Protein AF-S3XXS9-F1 (afdb_monomer_lite)

Secondary structure (DSSP, 8-state):
-------PPPPPP--SS---PPP----S----HHHHHHHHHHHHHHHHHHHHHHHHHHHHHHHHS---TTT-GGGG-TT-GGGPPP--GGGGTTTT-

Foldseek 3Di:
DDDPPPPDDDDDDDDDDDDPDDDDDDDDDDDDPVRVVVVVVVVVVVVVVVVVVVVVVVVVCVVVPDPALVPDPLVVDPPSPVVRDDHDPSNCPPVVD

pLDDT: mean 73.55, std 15.31, range [40.91, 97.38]

Radius of gyration: 26.97 Å; chains: 1; bounding box: 71×53×51 Å

Sequence (97 aa):
MSAHEQLNPPSFPGSDGAEPRPSVELVSGRLTEEEIAAISVAVAAMSAISREEAHQREIAERAGGSSSAWNSPVRTHRSAHSLRASAGQSSWIFSQR

Structure (mmCIF, N/CA/C/O backbone):
data_AF-S3XXS9-F1
#
_entry.id   AF-S3XXS9-F1
#
loop_
_atom_site.group_PDB
_atom_site.id
_atom_site.type_symbol
_atom_site.label_atom_id
_atom_site.label_alt_id
_atom_site.label_comp_id
_atom_site.label_asym_id
_atom_site.label_entity_id
_atom_site.label_seq_id
_atom_site.pdbx_PDB_ins_code
_atom_site.Cartn_x
_atom_site.Cartn_y
_atom_site.Cartn_z
_atom_site.occupancy
_atom_site.B_iso_or_equiv
_atom_site.auth_seq_id
_atom_site.auth_comp_id
_atom_site.auth_asym_id
_atom_site.auth_atom_id
_atom_site.pdbx_PDB_model_num
ATOM 1 N N . MET A 1 1 ? -32.009 44.491 12.013 1.00 40.91 1 MET A N 1
ATOM 2 C CA . MET A 1 1 ? -31.664 44.507 10.576 1.00 40.91 1 MET A CA 1
ATOM 3 C C . MET A 1 1 ? -30.380 43.717 10.431 1.00 40.91 1 MET A C 1
ATOM 5 O O . MET A 1 1 ? -29.403 44.051 11.085 1.00 40.91 1 MET A O 1
ATOM 9 N N . SER A 1 2 ? -30.469 42.592 9.727 1.00 46.28 2 SER A N 1
ATOM 10 C CA . SER A 1 2 ? -29.479 41.516 9.668 1.00 46.28 2 SER A CA 1
ATOM 11 C C . SER A 1 2 ? -28.345 41.824 8.693 1.00 46.28 2 SER A C 1
ATOM 13 O O . SER A 1 2 ? -28.609 42.327 7.606 1.00 46.28 2 SER A O 1
ATOM 15 N N . ALA A 1 3 ? -27.119 41.436 9.038 1.00 46.28 3 ALA A N 1
ATOM 16 C CA . ALA A 1 3 ? -26.018 41.285 8.090 1.00 46.28 3 ALA A CA 1
ATOM 17 C C . ALA A 1 3 ? -25.131 40.117 8.553 1.00 46.28 3 ALA A C 1
ATOM 19 O O . ALA A 1 3 ? -24.141 40.304 9.251 1.00 46.28 3 ALA A O 1
ATOM 20 N N . HIS A 1 4 ? -25.540 38.889 8.221 1.00 48.75 4 HIS A N 1
ATOM 21 C CA . HIS A 1 4 ? -24.631 37.745 8.222 1.00 48.75 4 HIS A CA 1
ATOM 22 C C . HIS A 1 4 ? -23.925 37.742 6.867 1.00 48.75 4 HIS A C 1
ATOM 24 O O . HIS A 1 4 ? -24.496 37.330 5.860 1.00 48.75 4 HIS A O 1
ATOM 30 N N . GLU A 1 5 ? -22.709 38.272 6.850 1.00 54.00 5 GLU A N 1
ATOM 31 C CA . GLU A 1 5 ? -21.809 38.242 5.705 1.00 54.00 5 GLU A CA 1
ATOM 32 C C . GLU A 1 5 ? -21.399 36.782 5.448 1.00 54.00 5 GLU A C 1
ATOM 34 O O . GLU A 1 5 ? -20.655 36.173 6.218 1.00 54.00 5 GLU A O 1
ATOM 39 N N . GLN A 1 6 ? -21.978 36.178 4.406 1.00 54.62 6 GLN A N 1
ATOM 40 C CA . GLN A 1 6 ? -21.593 34.862 3.899 1.00 54.62 6 GLN A CA 1
ATOM 41 C C . GLN A 1 6 ? -20.187 34.956 3.295 1.00 54.62 6 GLN A C 1
ATOM 43 O O . GLN A 1 6 ? -20.010 35.420 2.170 1.00 54.62 6 GLN A O 1
ATOM 48 N N . LEU A 1 7 ? -19.181 34.500 4.040 1.00 48.38 7 LEU A N 1
ATOM 49 C CA . LEU A 1 7 ? -17.838 34.257 3.518 1.00 48.38 7 LEU A CA 1
ATOM 50 C C . LEU A 1 7 ? -17.876 33.027 2.601 1.00 48.38 7 LEU A C 1
ATOM 52 O O . LEU A 1 7 ? -17.859 31.885 3.056 1.00 48.38 7 LEU A O 1
ATOM 56 N N . ASN A 1 8 ? -17.962 33.278 1.298 1.00 50.28 8 ASN A N 1
ATOM 57 C CA . ASN A 1 8 ? -17.835 32.261 0.259 1.00 50.28 8 ASN A CA 1
ATOM 58 C C . ASN A 1 8 ? -16.364 31.788 0.187 1.00 50.28 8 ASN A C 1
ATOM 60 O O . ASN A 1 8 ? -15.474 32.643 0.116 1.00 50.28 8 ASN A O 1
ATOM 64 N N . PRO A 1 9 ? -16.056 30.477 0.195 1.00 55.97 9 PRO A N 1
ATOM 65 C CA . PRO A 1 9 ? -14.681 30.012 0.028 1.00 55.97 9 PRO A CA 1
ATOM 66 C C . PRO A 1 9 ? -14.184 30.246 -1.414 1.00 55.97 9 PRO A C 1
ATOM 68 O O . PRO A 1 9 ? -14.984 30.218 -2.356 1.00 55.97 9 PRO A O 1
ATOM 71 N N . PRO A 1 10 ? -12.872 30.471 -1.623 1.00 47.00 10 PRO A N 1
ATOM 72 C CA . PRO A 1 10 ? -12.327 30.727 -2.952 1.00 47.00 10 PRO A CA 1
ATOM 73 C C . PRO A 1 10 ? -12.480 29.494 -3.852 1.00 47.00 10 PRO A C 1
ATOM 75 O O . PRO A 1 10 ? -12.002 28.406 -3.534 1.00 47.00 10 PRO A O 1
ATOM 78 N N . SER A 1 11 ? -13.135 29.680 -5.000 1.00 52.28 11 SER A N 1
ATOM 79 C CA . SER A 1 11 ? -13.156 28.694 -6.082 1.00 52.28 11 SER A CA 1
ATOM 80 C C . SER A 1 11 ? -11.810 28.704 -6.802 1.00 52.28 11 SER A C 1
ATOM 82 O O . SER A 1 11 ? -11.442 29.708 -7.409 1.00 52.28 11 SER A O 1
ATOM 84 N N . PHE A 1 12 ? -11.083 27.589 -6.751 1.00 49.56 12 PHE A N 1
ATOM 85 C CA . PHE A 1 12 ? -9.889 27.384 -7.570 1.00 49.56 12 PHE A CA 1
ATOM 86 C C . PHE A 1 12 ? -10.294 26.730 -8.899 1.00 49.56 12 PHE A C 1
ATOM 88 O O . PHE A 1 12 ? -10.852 25.631 -8.881 1.00 49.56 12 PHE A O 1
ATOM 95 N N . PRO A 1 13 ? -10.034 27.364 -10.055 1.00 52.75 13 PRO A N 1
ATOM 96 C CA . PRO A 1 13 ? -10.280 26.743 -11.346 1.00 52.75 13 PRO A CA 1
ATOM 97 C C . PRO A 1 13 ? -9.116 25.807 -11.694 1.00 52.75 13 PRO A C 1
ATOM 99 O O . PRO A 1 13 ? -7.987 26.257 -11.873 1.00 52.75 13 PRO A O 1
ATOM 102 N N . GLY A 1 14 ? -9.393 24.507 -11.814 1.00 51.50 14 GLY A N 1
ATOM 103 C CA . GLY A 1 14 ? -8.479 23.565 -12.463 1.00 51.50 14 GLY A CA 1
ATOM 104 C C . GLY A 1 14 ? -8.498 22.159 -11.877 1.00 51.50 14 GLY A C 1
ATOM 105 O O . GLY A 1 14 ? -7.756 21.859 -10.945 1.00 51.50 14 GLY A O 1
ATOM 106 N N . SER A 1 15 ? -9.283 21.265 -12.475 1.00 52.06 15 SER A N 1
ATOM 107 C CA . SER A 1 15 ? -8.968 19.834 -12.445 1.00 52.06 15 SER A CA 1
ATOM 108 C C . SER A 1 15 ? -9.612 19.122 -13.635 1.00 52.06 15 SER A C 1
ATOM 110 O O . SER A 1 15 ? -10.551 18.348 -13.488 1.00 52.06 15 SER A O 1
ATOM 112 N N . ASP A 1 16 ? -9.110 19.410 -14.837 1.00 54.78 16 ASP A N 1
ATOM 113 C CA . ASP A 1 16 ? -9.281 18.494 -15.965 1.00 54.78 16 ASP A CA 1
ATOM 114 C C . ASP A 1 16 ? -8.347 17.296 -15.734 1.00 54.78 16 ASP A C 1
ATOM 116 O O . ASP A 1 16 ? -7.124 17.426 -15.797 1.00 54.78 16 ASP A O 1
ATOM 120 N N . GLY A 1 17 ? -8.925 16.131 -15.429 1.00 54.00 17 GLY A N 1
ATOM 121 C CA . GLY A 1 17 ? -8.239 14.836 -15.527 1.00 54.00 17 GLY A CA 1
ATOM 122 C C . GLY A 1 17 ? -7.550 14.289 -14.272 1.00 54.00 17 GLY A C 1
ATOM 123 O O . GLY A 1 17 ? -6.724 13.387 -14.398 1.00 54.00 17 GLY A O 1
ATOM 124 N N . ALA A 1 18 ? -7.860 14.776 -13.068 1.00 59.38 18 ALA A N 1
ATOM 125 C CA . ALA A 1 18 ? -7.407 14.103 -11.851 1.00 59.38 18 ALA A CA 1
ATOM 126 C C . ALA A 1 18 ? -8.286 12.872 -11.570 1.00 59.38 18 ALA A C 1
ATOM 128 O O . ALA A 1 18 ? -9.495 13.009 -11.389 1.00 59.38 18 ALA A O 1
ATOM 129 N N . GLU A 1 19 ? -7.667 11.686 -11.521 1.00 64.56 19 GLU A N 1
ATOM 130 C CA . GLU A 1 19 ? -8.246 10.461 -10.947 1.00 64.56 19 GLU A CA 1
ATOM 131 C C . GLU A 1 19 ? -9.084 10.803 -9.701 1.00 64.56 19 GLU A C 1
ATOM 133 O O . GLU A 1 19 ? -8.612 11.586 -8.860 1.00 64.56 19 GLU A O 1
ATOM 138 N N . PRO A 1 20 ? -10.316 10.271 -9.569 1.00 70.75 20 PRO A N 1
ATOM 139 C CA . PRO A 1 20 ? -11.198 10.623 -8.469 1.00 70.75 20 PRO A CA 1
ATOM 140 C C . PRO A 1 20 ? -10.502 10.294 -7.150 1.00 70.75 20 PRO A C 1
ATOM 142 O O . PRO A 1 20 ? -10.290 9.133 -6.798 1.00 70.75 20 PRO A O 1
ATOM 145 N N . ARG A 1 21 ? -10.106 11.340 -6.421 1.00 70.38 21 ARG A N 1
ATOM 146 C CA . ARG A 1 21 ? -9.500 11.174 -5.103 1.00 70.38 21 ARG A CA 1
ATOM 147 C C . ARG A 1 21 ? -10.551 10.569 -4.176 1.00 70.38 21 ARG A C 1
ATOM 149 O O . ARG A 1 21 ? -11.687 11.045 -4.188 1.00 70.38 21 ARG A O 1
ATOM 156 N N . PRO A 1 22 ? -10.195 9.567 -3.358 1.00 77.56 22 PRO A N 1
ATOM 157 C CA . PRO A 1 22 ? -11.128 9.013 -2.390 1.00 77.56 22 PRO A CA 1
ATOM 158 C C . PRO A 1 22 ? -11.620 10.135 -1.466 1.00 77.56 22 PRO A C 1
ATOM 160 O O . PRO A 1 22 ? -10.824 10.797 -0.797 1.00 77.56 22 PRO A O 1
ATOM 163 N N . SER A 1 23 ? -12.930 10.381 -1.471 1.00 78.94 23 SER A N 1
ATOM 164 C CA . SER A 1 23 ? -13.576 11.375 -0.618 1.00 78.94 23 SER A CA 1
ATOM 165 C C . SER A 1 23 ? -13.764 10.802 0.784 1.00 78.94 23 SER A C 1
ATOM 167 O O . SER A 1 23 ? -14.369 9.743 0.947 1.00 78.94 23 SER A O 1
ATOM 169 N N . VAL A 1 24 ? -13.257 11.501 1.799 1.00 78.75 24 VAL A N 1
ATOM 170 C CA . VAL A 1 24 ? -13.4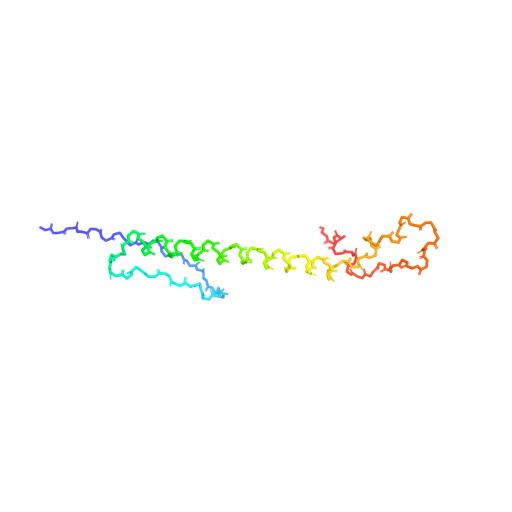75 11.157 3.210 1.00 78.75 24 VAL A CA 1
ATOM 171 C C . VAL A 1 24 ? -14.565 12.071 3.753 1.00 78.75 24 VAL A C 1
ATOM 173 O O . VAL A 1 24 ? -14.375 13.284 3.818 1.00 78.75 24 VAL A O 1
ATOM 176 N N . GLU A 1 25 ? -15.701 11.494 4.137 1.00 82.19 25 GLU A N 1
ATOM 177 C CA . GLU A 1 25 ? -16.808 12.227 4.751 1.00 82.19 25 GLU A CA 1
ATOM 178 C C . GLU A 1 25 ? -16.860 11.981 6.260 1.00 82.19 25 GLU A C 1
ATOM 180 O O . GLU A 1 25 ? -16.615 10.875 6.746 1.00 82.19 25 GLU A O 1
ATOM 185 N N . LEU A 1 26 ? -17.195 13.030 7.012 1.00 70.44 26 LEU A N 1
ATOM 186 C CA . LEU A 1 26 ? -17.430 12.929 8.447 1.00 70.44 26 LEU A CA 1
ATOM 187 C C . LEU A 1 26 ? -18.836 12.370 8.678 1.00 70.44 26 LEU A C 1
ATOM 189 O O . LEU A 1 26 ? -19.828 13.088 8.571 1.00 70.44 26 LEU A O 1
ATOM 193 N N . VAL A 1 27 ? -18.917 11.084 9.007 1.00 78.00 27 VAL A N 1
ATOM 194 C CA . VAL A 1 27 ? -20.174 10.447 9.412 1.00 78.00 27 VAL A CA 1
ATOM 195 C C . VAL A 1 27 ? -20.437 10.762 10.884 1.00 78.00 27 VAL A C 1
ATOM 197 O O . VAL A 1 27 ? -19.557 10.609 11.731 1.00 78.00 27 VAL A O 1
ATOM 200 N N . SER A 1 28 ? -21.650 11.213 11.207 1.00 76.94 28 SER A N 1
ATOM 201 C CA . SER A 1 28 ? -22.057 11.477 12.589 1.00 76.94 28 SER A CA 1
ATOM 202 C C . SER A 1 28 ? -21.979 10.204 13.439 1.00 76.94 28 SER A C 1
ATOM 204 O O . SER A 1 28 ? -22.581 9.192 13.086 1.00 76.94 28 SER A O 1
ATOM 206 N N . GLY A 1 29 ? -21.290 10.266 14.577 1.00 80.38 29 GLY A N 1
ATOM 207 C CA . GLY A 1 29 ? -21.121 9.141 15.496 1.00 80.38 29 GLY A CA 1
ATOM 208 C C . GLY A 1 29 ? -19.931 9.365 16.425 1.00 80.38 29 GLY A C 1
ATOM 209 O O . GLY A 1 29 ? -19.163 10.308 16.242 1.00 80.38 29 GLY A O 1
ATOM 210 N N . ARG A 1 30 ? -19.780 8.513 17.440 1.00 82.44 30 ARG A N 1
ATOM 211 C CA . ARG A 1 30 ? -18.572 8.461 18.272 1.00 82.44 30 ARG A CA 1
ATOM 212 C C . ARG A 1 30 ? -18.045 7.036 18.262 1.00 82.44 30 ARG A C 1
ATOM 214 O O . ARG A 1 30 ? -18.837 6.111 18.413 1.00 82.44 30 ARG A O 1
ATOM 221 N N . LEU A 1 31 ? -16.740 6.897 18.089 1.00 84.62 31 LEU A N 1
ATOM 222 C CA . LEU A 1 31 ? -16.038 5.632 18.251 1.00 84.62 31 LEU A CA 1
ATOM 223 C C . LEU A 1 31 ? -15.533 5.536 19.690 1.00 84.62 31 LEU A C 1
ATOM 225 O O . LEU A 1 31 ? -15.192 6.561 20.293 1.00 84.62 31 LEU A O 1
ATOM 229 N N . THR A 1 32 ? -15.496 4.330 20.244 1.00 93.81 32 THR A N 1
ATOM 230 C CA . THR A 1 32 ? -14.791 4.094 21.507 1.00 93.81 32 THR A CA 1
ATOM 231 C C . THR A 1 32 ? -13.282 4.199 21.291 1.00 93.81 32 THR A C 1
ATOM 233 O O . THR A 1 32 ? -12.783 4.160 20.164 1.00 93.81 32 THR A O 1
ATOM 236 N N . GLU A 1 33 ? -12.529 4.346 22.377 1.00 93.75 33 GLU A N 1
ATOM 237 C CA . GLU A 1 33 ? -11.069 4.412 22.302 1.00 93.75 33 GLU A CA 1
ATOM 238 C C . GLU A 1 33 ? -10.476 3.116 21.726 1.00 93.75 33 GLU A C 1
ATOM 240 O O . GLU A 1 33 ? -9.546 3.164 20.920 1.00 93.75 33 GLU A O 1
ATOM 245 N N . GLU A 1 34 ? -11.076 1.963 22.040 1.00 95.44 34 GLU A N 1
ATOM 246 C CA . GLU A 1 34 ? -10.685 0.666 21.483 1.00 95.44 34 GLU A CA 1
ATOM 247 C C . GLU A 1 34 ? -10.930 0.584 19.972 1.00 95.44 34 GLU A C 1
ATOM 249 O O . GLU A 1 34 ? -10.080 0.080 19.236 1.00 95.44 34 GLU A O 1
ATOM 254 N N . GLU A 1 35 ? -12.063 1.101 19.489 1.00 92.75 35 GLU A N 1
ATOM 255 C CA . GLU A 1 35 ? -12.382 1.134 18.057 1.00 92.75 35 GLU A CA 1
ATOM 256 C C . GLU A 1 35 ? -11.413 2.045 17.292 1.00 92.75 35 GLU A C 1
ATOM 258 O O . GLU A 1 35 ? -10.912 1.676 16.226 1.00 92.75 35 GLU A O 1
ATOM 263 N N . ILE A 1 36 ? -11.077 3.208 17.862 1.00 93.06 36 ILE A N 1
ATOM 264 C CA . ILE A 1 36 ? -10.082 4.128 17.294 1.00 93.06 36 ILE A CA 1
ATOM 265 C C . ILE A 1 36 ? -8.703 3.462 17.247 1.00 93.06 36 ILE A C 1
ATOM 267 O O . ILE A 1 36 ? -8.010 3.545 16.227 1.00 93.06 36 ILE A O 1
ATOM 271 N N . ALA A 1 37 ? -8.302 2.777 18.320 1.00 95.81 37 ALA A N 1
ATOM 272 C CA . ALA A 1 37 ? -7.034 2.062 18.378 1.00 95.81 37 ALA A CA 1
ATOM 273 C C . ALA A 1 37 ? -6.973 0.940 17.329 1.00 95.81 37 ALA A C 1
ATOM 275 O O . ALA A 1 37 ? -5.987 0.835 16.598 1.00 95.81 37 ALA A O 1
ATOM 276 N N . ALA A 1 38 ? -8.042 0.151 17.191 1.00 94.94 38 ALA A N 1
ATOM 277 C CA . ALA A 1 38 ? -8.129 -0.926 16.209 1.00 94.94 38 ALA A CA 1
ATOM 278 C C . ALA A 1 38 ? -7.997 -0.408 14.768 1.00 94.94 38 ALA A C 1
ATOM 280 O O . ALA A 1 38 ? -7.202 -0.941 13.988 1.00 94.94 38 ALA A O 1
ATOM 281 N N . ILE A 1 39 ? -8.713 0.670 14.426 1.00 93.12 39 ILE A N 1
ATOM 282 C CA . ILE A 1 39 ? -8.618 1.308 13.105 1.00 93.12 39 ILE A CA 1
ATOM 283 C C . ILE A 1 39 ? -7.202 1.841 12.873 1.00 93.12 39 ILE A C 1
ATOM 285 O O . ILE A 1 39 ? -6.621 1.610 11.814 1.00 93.12 39 ILE A O 1
ATOM 289 N N . SER A 1 40 ? -6.617 2.502 13.871 1.00 94.38 40 SER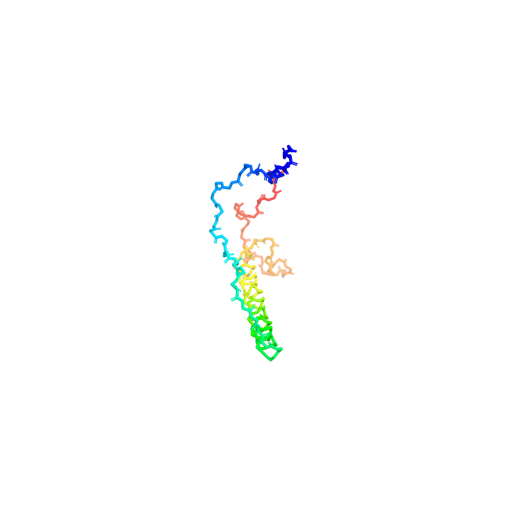 A N 1
ATOM 290 C CA . SER A 1 40 ? -5.266 3.062 13.771 1.00 94.38 40 SER A CA 1
ATOM 291 C C . SER A 1 40 ? -4.218 1.977 13.504 1.00 94.38 40 SER A C 1
ATOM 293 O O . SER A 1 40 ? -3.367 2.143 12.629 1.00 94.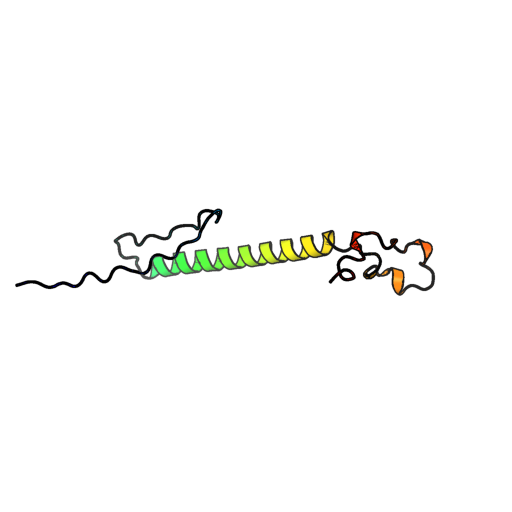38 40 SER A O 1
ATOM 295 N N . VAL A 1 41 ? -4.306 0.837 14.198 1.00 97.38 41 VAL A N 1
ATOM 296 C CA . VAL A 1 41 ? -3.418 -0.317 13.984 1.00 97.38 41 VAL A CA 1
ATOM 297 C C . VAL A 1 41 ? -3.610 -0.911 12.590 1.00 97.38 41 VAL A C 1
ATOM 299 O O . VAL A 1 41 ? -2.622 -1.166 11.898 1.00 97.38 41 VAL A O 1
ATOM 302 N N . ALA A 1 42 ? -4.855 -1.086 12.142 1.00 96.75 42 ALA A N 1
ATOM 303 C CA . ALA A 1 42 ? -5.145 -1.605 10.808 1.00 96.75 42 ALA A CA 1
ATOM 304 C C . ALA A 1 42 ? -4.574 -0.693 9.708 1.00 96.75 42 ALA A C 1
ATOM 306 O O . ALA A 1 42 ? -3.899 -1.167 8.791 1.00 96.75 42 ALA A O 1
ATOM 307 N N . VAL A 1 43 ? -4.770 0.624 9.827 1.00 96.31 43 VAL A N 1
ATOM 308 C CA . VAL A 1 43 ? -4.217 1.621 8.896 1.00 96.31 43 VAL A CA 1
ATOM 309 C C . VAL A 1 43 ? -2.688 1.618 8.918 1.00 96.31 43 VAL A C 1
ATOM 311 O O . VAL A 1 43 ? -2.063 1.678 7.856 1.00 96.31 43 VAL A O 1
ATOM 314 N N . ALA A 1 44 ? -2.066 1.510 10.095 1.00 93.94 44 ALA A N 1
ATOM 315 C CA . ALA A 1 44 ? -0.612 1.443 10.219 1.00 93.94 44 ALA A CA 1
ATOM 316 C C . ALA A 1 44 ? -0.038 0.187 9.544 1.00 93.94 44 ALA A C 1
ATOM 318 O O . ALA A 1 44 ? 0.940 0.288 8.799 1.00 93.94 44 ALA A O 1
ATOM 319 N N . ALA A 1 45 ? -0.673 -0.972 9.748 1.00 97.00 45 ALA A N 1
ATOM 320 C CA . ALA A 1 45 ? -0.285 -2.229 9.115 1.00 97.00 45 ALA A CA 1
ATOM 321 C C . ALA A 1 45 ? -0.406 -2.147 7.585 1.00 97.00 45 ALA A C 1
ATOM 323 O O . ALA A 1 45 ? 0.561 -2.426 6.876 1.00 97.00 45 ALA A O 1
ATOM 324 N N . MET A 1 46 ? -1.546 -1.674 7.071 1.00 96.56 46 MET A N 1
ATOM 325 C CA . MET A 1 46 ? -1.744 -1.479 5.630 1.00 96.56 46 MET A CA 1
ATOM 326 C C . MET A 1 46 ? -0.742 -0.483 5.037 1.00 96.56 46 MET A C 1
ATOM 328 O O . MET A 1 46 ? -0.193 -0.724 3.965 1.00 96.56 46 MET A O 1
ATOM 332 N N . 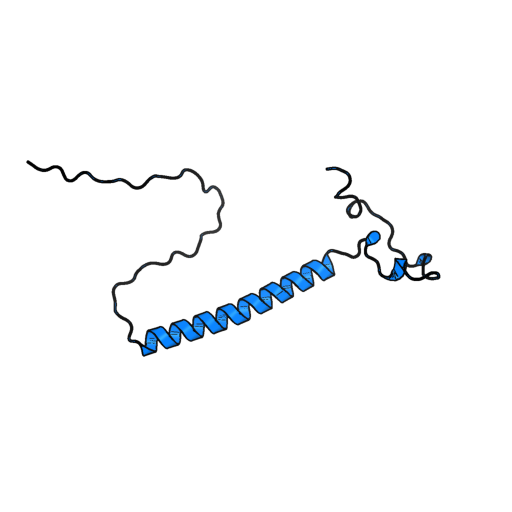SER A 1 47 ? -0.442 0.609 5.744 1.00 93.38 47 SER A N 1
ATOM 333 C CA . SER A 1 47 ? 0.552 1.591 5.296 1.00 93.38 47 SER A CA 1
ATOM 334 C C . SER A 1 47 ? 1.964 1.005 5.241 1.00 93.38 47 SER A C 1
ATOM 336 O O . SER A 1 47 ? 2.737 1.357 4.353 1.00 93.38 47 SER A O 1
ATOM 338 N N . ALA A 1 48 ? 2.321 0.122 6.178 1.00 94.50 48 ALA A N 1
ATOM 339 C CA . ALA A 1 48 ? 3.612 -0.561 6.163 1.00 94.50 48 ALA A CA 1
ATOM 340 C C . ALA A 1 48 ? 3.733 -1.508 4.961 1.00 94.50 48 ALA A C 1
ATOM 342 O O . ALA A 1 48 ? 4.733 -1.449 4.250 1.00 94.50 48 ALA A O 1
ATOM 343 N N . ILE A 1 49 ? 2.692 -2.304 4.698 1.00 93.00 49 ILE A N 1
ATOM 344 C CA . ILE A 1 49 ? 2.632 -3.211 3.543 1.00 93.00 49 ILE A CA 1
ATOM 345 C C . ILE A 1 49 ? 2.701 -2.415 2.234 1.00 93.00 49 ILE A C 1
ATOM 347 O O . ILE A 1 49 ? 3.529 -2.701 1.377 1.00 93.00 49 ILE A O 1
ATOM 351 N N . SER A 1 50 ? 1.893 -1.360 2.112 1.00 92.12 50 SER A N 1
ATOM 352 C CA . SER A 1 50 ? 1.851 -0.505 0.921 1.00 92.12 50 SER A CA 1
ATOM 353 C C . SER A 1 50 ? 3.212 0.125 0.597 1.00 92.12 50 SER A C 1
ATOM 355 O O . SER A 1 50 ? 3.626 0.138 -0.562 1.00 92.12 50 SER A O 1
ATOM 357 N N . ARG A 1 51 ? 3.959 0.588 1.613 1.00 91.38 51 ARG A N 1
ATOM 358 C CA . ARG A 1 51 ? 5.324 1.108 1.416 1.00 91.38 51 ARG A CA 1
ATOM 359 C C . ARG A 1 51 ? 6.291 0.044 0.909 1.00 91.38 51 ARG A C 1
ATOM 361 O O . ARG A 1 51 ? 7.084 0.344 0.023 1.00 91.38 51 ARG A O 1
ATOM 368 N N . GLU A 1 52 ? 6.228 -1.166 1.454 1.00 92.19 52 GLU A N 1
ATOM 369 C CA . GLU A 1 52 ? 7.081 -2.271 1.008 1.00 92.19 52 GLU A CA 1
ATOM 370 C C . GLU A 1 52 ? 6.781 -2.643 -0.449 1.00 92.19 52 GLU A C 1
ATOM 372 O O . GLU A 1 52 ? 7.692 -2.743 -1.267 1.00 92.19 52 GLU A O 1
ATOM 377 N N . GLU A 1 53 ? 5.506 -2.744 -0.828 1.00 87.00 53 GLU A N 1
ATOM 378 C CA . GLU A 1 53 ? 5.133 -2.990 -2.223 1.00 87.00 53 GLU A CA 1
ATOM 379 C C . GLU A 1 53 ? 5.580 -1.861 -3.160 1.00 87.00 53 GLU A C 1
ATOM 381 O O . GLU A 1 53 ? 6.016 -2.115 -4.283 1.00 87.00 53 GLU A O 1
ATOM 386 N N . ALA A 1 54 ? 5.460 -0.602 -2.729 1.00 90.44 54 ALA A N 1
ATOM 387 C CA . ALA A 1 54 ? 5.937 0.541 -3.501 1.00 90.44 54 ALA A CA 1
ATOM 388 C C . ALA A 1 54 ? 7.455 0.471 -3.711 1.00 90.44 54 ALA A C 1
ATOM 390 O O . ALA A 1 54 ? 7.926 0.684 -4.826 1.00 90.44 54 ALA A O 1
ATOM 391 N N . HI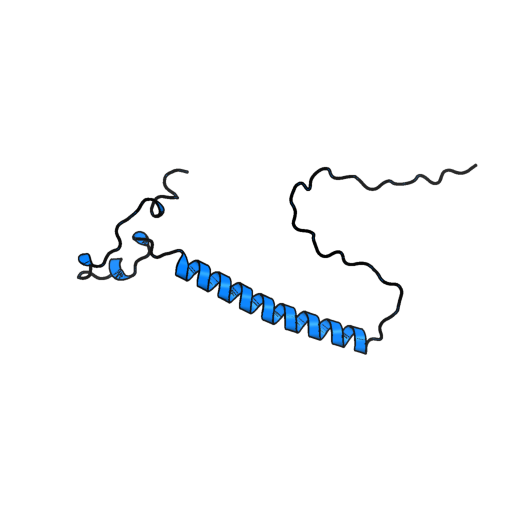S A 1 55 ? 8.207 0.095 -2.676 1.00 88.19 55 HIS A N 1
ATOM 392 C CA . HIS A 1 55 ? 9.649 -0.096 -2.774 1.00 88.19 55 HIS A CA 1
ATOM 393 C C . HIS A 1 55 ? 10.021 -1.250 -3.717 1.00 88.19 55 HIS A C 1
ATOM 395 O O . HIS A 1 55 ? 10.934 -1.126 -4.532 1.00 88.19 55 HIS A O 1
ATOM 401 N N . GLN A 1 56 ? 9.277 -2.357 -3.683 1.00 84.69 56 GLN A N 1
ATOM 402 C CA . GLN A 1 56 ? 9.482 -3.467 -4.615 1.00 84.69 56 GLN A CA 1
ATOM 403 C C . GLN A 1 56 ? 9.195 -3.067 -6.066 1.00 84.69 56 GLN A C 1
ATOM 405 O O . GLN A 1 56 ? 9.954 -3.448 -6.960 1.00 84.69 56 GLN A O 1
ATOM 410 N N . ARG A 1 57 ? 8.148 -2.265 -6.311 1.00 80.62 57 ARG A N 1
ATOM 411 C CA . ARG A 1 57 ? 7.876 -1.694 -7.641 1.00 80.62 57 ARG A CA 1
ATOM 412 C C . ARG A 1 57 ? 9.006 -0.769 -8.088 1.00 80.62 57 ARG A C 1
ATOM 414 O O . ARG A 1 57 ? 9.482 -0.924 -9.204 1.00 80.62 57 ARG A O 1
ATOM 421 N N . GLU A 1 58 ? 9.503 0.099 -7.210 1.00 83.56 58 GLU A N 1
ATOM 422 C CA . GLU A 1 58 ? 10.649 0.974 -7.495 1.00 83.56 58 GLU A CA 1
ATOM 423 C C . GLU A 1 58 ? 11.905 0.165 -7.870 1.00 83.56 58 GLU A C 1
ATOM 425 O O . GLU A 1 58 ? 12.581 0.471 -8.857 1.00 83.56 58 GLU A O 1
ATOM 430 N N . ILE A 1 59 ? 12.211 -0.906 -7.128 1.00 81.38 59 ILE A N 1
ATOM 431 C CA . ILE A 1 59 ? 13.323 -1.812 -7.450 1.00 81.38 59 ILE A CA 1
ATOM 432 C C . ILE A 1 59 ? 13.099 -2.474 -8.812 1.00 81.38 59 ILE A C 1
ATOM 434 O O . ILE A 1 59 ? 14.028 -2.528 -9.620 1.00 81.38 59 ILE A O 1
ATOM 438 N N . ALA A 1 60 ? 11.890 -2.970 -9.084 1.00 78.94 60 ALA A N 1
ATOM 439 C CA . ALA A 1 60 ? 11.558 -3.624 -10.345 1.00 78.94 60 ALA A CA 1
ATOM 440 C C . ALA A 1 60 ? 11.650 -2.659 -11.540 1.00 78.94 60 ALA A C 1
ATOM 442 O O . ALA A 1 60 ? 12.227 -3.012 -12.569 1.00 78.94 60 ALA A O 1
ATOM 443 N N . GLU A 1 61 ? 11.165 -1.426 -11.398 1.00 75.44 61 GLU A N 1
ATOM 444 C CA . GLU A 1 61 ? 11.281 -0.364 -12.403 1.00 75.44 61 GLU A CA 1
ATOM 445 C C . GLU A 1 61 ? 12.745 0.010 -12.653 1.00 75.44 61 GLU A C 1
ATOM 447 O O . GLU A 1 61 ? 13.180 0.149 -13.799 1.00 75.44 61 GLU A O 1
ATOM 452 N N . ARG A 1 62 ? 13.553 0.092 -11.591 1.00 65.00 62 ARG A N 1
ATOM 453 C CA . ARG A 1 62 ? 14.987 0.378 -11.699 1.00 65.00 62 ARG A CA 1
ATOM 454 C C . ARG A 1 62 ? 15.774 -0.776 -12.325 1.00 65.00 62 ARG A C 1
ATOM 456 O O . ARG A 1 62 ? 16.708 -0.526 -13.088 1.00 65.00 62 ARG A O 1
ATOM 463 N N . ALA A 1 63 ? 15.397 -2.019 -12.034 1.00 64.69 63 ALA A N 1
ATOM 464 C CA . ALA A 1 63 ? 16.000 -3.218 -12.612 1.00 64.69 63 ALA A CA 1
ATOM 465 C C . ALA A 1 63 ? 15.598 -3.416 -14.085 1.00 64.69 63 ALA A C 1
ATOM 467 O O . ALA A 1 63 ? 16.439 -3.786 -14.903 1.00 64.69 63 ALA A O 1
ATOM 468 N N . GLY A 1 64 ? 14.345 -3.121 -14.442 1.00 59.91 64 GLY A N 1
ATOM 469 C CA . GLY A 1 64 ? 13.846 -3.185 -15.818 1.00 59.91 64 GLY A CA 1
ATOM 470 C C . GLY A 1 64 ? 14.304 -2.017 -16.700 1.00 59.91 64 GLY A C 1
ATOM 471 O O . GLY A 1 64 ? 14.432 -2.174 -17.913 1.00 59.91 64 GLY A O 1
ATOM 472 N N . GLY A 1 65 ? 14.592 -0.855 -16.105 1.00 58.69 65 GLY A N 1
ATOM 473 C CA . GLY A 1 65 ? 14.874 0.392 -16.821 1.00 58.69 65 GLY A CA 1
ATOM 474 C C . GLY A 1 65 ? 16.338 0.665 -17.186 1.00 58.69 65 GLY A C 1
ATOM 475 O O . GLY A 1 65 ? 16.606 1.644 -17.884 1.00 58.69 65 GLY A O 1
ATOM 476 N N . SER A 1 66 ? 17.318 -0.136 -16.749 1.00 58.69 66 SER A N 1
ATOM 477 C CA . SER A 1 66 ? 18.724 0.176 -17.053 1.00 58.69 66 SER A CA 1
ATOM 478 C C . SER A 1 66 ? 19.611 -1.035 -17.317 1.00 58.69 66 SER A C 1
ATOM 480 O O . SER A 1 66 ? 20.571 -1.299 -16.601 1.00 58.69 66 SER A O 1
ATOM 482 N N . SER A 1 67 ? 19.402 -1.666 -18.472 1.00 58.22 67 SER A N 1
ATOM 483 C CA . SER A 1 67 ? 20.545 -2.134 -19.267 1.00 58.22 67 SER A CA 1
ATOM 484 C C . SER A 1 67 ? 20.971 -1.012 -20.219 1.00 58.22 67 SER A C 1
ATOM 486 O O . SER A 1 67 ? 20.931 -1.134 -21.440 1.00 58.22 67 SER A O 1
ATOM 488 N N . SER A 1 68 ? 21.303 0.158 -19.662 1.00 64.25 68 SER A N 1
ATOM 489 C CA . SER A 1 68 ? 21.989 1.184 -20.446 1.00 64.25 68 SER A CA 1
ATOM 490 C C . SER A 1 68 ? 23.400 0.685 -20.729 1.00 64.25 68 SER A C 1
ATOM 492 O O . SER A 1 68 ? 24.088 0.214 -19.817 1.00 64.25 68 SER A O 1
ATOM 494 N N . ALA A 1 69 ? 23.865 0.846 -21.969 1.00 67.12 69 ALA A N 1
ATOM 495 C CA . ALA A 1 69 ? 25.252 0.590 -22.354 1.00 67.12 69 ALA A CA 1
ATOM 496 C C . ALA A 1 69 ? 26.263 1.237 -21.391 1.00 67.12 69 ALA A C 1
ATOM 498 O O . ALA A 1 69 ? 27.352 0.708 -21.166 1.00 67.12 69 ALA A O 1
ATOM 499 N N . TRP A 1 70 ? 25.878 2.355 -20.770 1.00 68.00 70 TRP A N 1
ATOM 500 C CA . TRP A 1 70 ? 26.706 3.112 -19.841 1.00 68.00 70 TRP A CA 1
ATOM 501 C C . TRP A 1 70 ? 26.762 2.534 -18.422 1.00 68.00 70 TRP A C 1
ATOM 503 O O . TRP A 1 70 ? 27.800 2.690 -17.778 1.00 68.00 70 TRP A O 1
ATOM 513 N N . ASN A 1 71 ? 25.718 1.830 -17.970 1.00 69.75 71 ASN A N 1
ATOM 514 C CA . ASN A 1 71 ? 25.616 1.249 -16.621 1.00 69.75 71 ASN A CA 1
ATOM 515 C C . ASN A 1 71 ? 25.970 -0.246 -16.578 1.00 69.75 71 ASN A C 1
ATOM 517 O O . ASN A 1 71 ? 25.872 -0.881 -15.531 1.00 69.75 71 ASN A O 1
ATOM 521 N N . SER A 1 72 ? 26.389 -0.820 -17.709 1.00 70.69 72 SER A N 1
ATOM 522 C CA . SER A 1 72 ? 26.743 -2.233 -17.783 1.00 70.69 72 SER A CA 1
ATOM 523 C C . SER A 1 72 ? 27.987 -2.545 -16.928 1.00 70.69 72 SER A C 1
ATOM 525 O O . SER A 1 72 ? 29.052 -1.960 -17.173 1.00 70.69 72 SER A O 1
ATOM 527 N N . PRO A 1 73 ? 27.918 -3.512 -15.988 1.00 69.19 73 PRO A N 1
ATOM 528 C CA . PRO A 1 73 ? 29.065 -3.925 -15.168 1.00 69.19 73 PRO A CA 1
ATOM 529 C C . PRO A 1 73 ? 30.216 -4.502 -16.011 1.00 69.19 73 PRO A C 1
ATOM 531 O O . PRO A 1 73 ? 31.368 -4.521 -15.592 1.00 69.19 73 PRO A O 1
ATOM 534 N N . VAL A 1 74 ? 29.931 -4.883 -17.256 1.00 77.25 74 VAL A N 1
ATOM 535 C CA . VAL A 1 74 ? 30.893 -5.343 -18.263 1.00 77.25 74 VAL A CA 1
ATOM 536 C C . VAL A 1 74 ? 31.936 -4.263 -18.623 1.00 77.25 74 VAL A C 1
ATOM 538 O O . VAL A 1 74 ? 33.026 -4.579 -19.107 1.00 77.25 74 VAL A O 1
ATOM 541 N N . ARG A 1 75 ? 31.661 -2.972 -18.368 1.00 72.00 75 ARG A N 1
ATOM 542 C CA . ARG A 1 75 ? 32.596 -1.869 -18.673 1.00 72.00 75 ARG A CA 1
ATOM 543 C C . ARG A 1 75 ? 33.885 -1.904 -17.849 1.00 72.00 75 ARG A C 1
ATOM 545 O O . ARG A 1 75 ? 34.916 -1.490 -18.378 1.00 72.00 75 ARG A O 1
ATOM 552 N N . THR A 1 76 ? 33.849 -2.396 -16.610 1.00 78.19 76 THR A N 1
ATOM 553 C CA . THR A 1 76 ? 35.035 -2.469 -15.734 1.00 78.19 76 THR A CA 1
ATOM 554 C C . THR A 1 76 ? 35.903 -3.698 -16.018 1.00 78.19 76 THR A C 1
ATOM 556 O O . THR A 1 76 ? 37.072 -3.727 -15.638 1.00 78.19 76 THR A O 1
ATOM 559 N N . HIS A 1 77 ? 35.382 -4.685 -16.756 1.00 79.19 77 HIS A N 1
ATOM 560 C CA . HIS A 1 77 ? 36.135 -5.868 -17.160 1.00 79.19 77 HIS A CA 1
ATOM 561 C C . HIS A 1 77 ? 36.938 -5.632 -18.447 1.00 79.19 77 HIS A C 1
ATOM 563 O O . HIS A 1 77 ? 36.398 -5.305 -19.509 1.00 79.19 77 HIS A O 1
ATOM 569 N N . ARG A 1 78 ? 38.255 -5.863 -18.364 1.00 75.88 78 ARG A N 1
ATOM 570 C CA . ARG A 1 78 ? 39.211 -5.656 -19.467 1.00 75.88 78 ARG A CA 1
ATOM 571 C C . ARG A 1 78 ? 38.961 -6.576 -20.672 1.00 75.88 78 ARG A C 1
ATOM 573 O O . ARG A 1 78 ? 39.181 -6.159 -21.801 1.00 75.88 78 ARG A O 1
ATOM 580 N N . SER A 1 79 ? 38.489 -7.800 -20.442 1.00 82.50 79 SER A N 1
ATOM 581 C CA . SER A 1 79 ? 38.283 -8.833 -21.472 1.00 82.50 79 SER A CA 1
ATOM 582 C C . SER A 1 79 ? 36.850 -8.931 -21.997 1.00 82.50 79 SER A C 1
ATOM 584 O O . SER A 1 79 ? 36.592 -9.670 -22.939 1.00 82.50 79 SER A O 1
ATOM 586 N N . ALA A 1 80 ? 35.909 -8.190 -21.417 1.00 79.06 80 ALA A N 1
ATOM 587 C CA . ALA A 1 80 ? 34.490 -8.362 -21.707 1.00 79.06 80 ALA A CA 1
ATOM 588 C C . ALA A 1 80 ? 33.968 -7.355 -22.750 1.00 79.06 80 ALA A C 1
ATOM 590 O O . ALA A 1 80 ? 32.778 -7.068 -22.814 1.00 79.06 80 ALA A O 1
ATOM 591 N N . HIS A 1 81 ? 34.854 -6.791 -23.581 1.00 75.62 81 HIS A N 1
ATOM 592 C CA . HIS A 1 81 ? 34.498 -5.746 -24.547 1.00 75.62 81 HIS A CA 1
ATOM 593 C C . HIS A 1 81 ? 33.405 -6.181 -25.537 1.00 75.62 81 HIS A C 1
ATOM 595 O O . HIS A 1 81 ? 32.546 -5.374 -25.873 1.00 75.62 81 HIS A O 1
ATOM 601 N N . SER A 1 82 ? 33.392 -7.457 -25.934 1.00 80.00 82 SER A N 1
ATOM 602 C CA . SER A 1 82 ? 32.388 -8.043 -26.834 1.00 80.00 82 SER A CA 1
ATOM 603 C C . SER A 1 82 ? 31.003 -8.224 -26.204 1.00 80.00 82 SER A C 1
ATOM 605 O O . SER A 1 82 ? 30.028 -8.371 -26.930 1.00 80.00 82 SER A O 1
ATOM 607 N N . LEU A 1 83 ? 30.904 -8.206 -24.871 1.00 75.56 83 LEU A N 1
ATOM 608 C CA . LEU A 1 83 ? 29.649 -8.345 -24.123 1.00 75.56 83 LEU A CA 1
ATOM 609 C C . LEU A 1 83 ? 29.034 -6.987 -23.755 1.00 75.56 83 LEU A C 1
ATOM 611 O O . LEU A 1 83 ? 28.004 -6.927 -23.084 1.00 75.56 83 LEU A O 1
ATOM 615 N N . ARG A 1 84 ? 29.685 -5.879 -24.128 1.00 77.62 84 ARG A N 1
ATOM 616 C CA . ARG A 1 84 ? 29.188 -4.534 -23.830 1.00 77.62 84 ARG A CA 1
ATOM 617 C C . ARG A 1 84 ? 27.947 -4.270 -24.675 1.00 77.62 84 ARG A C 1
ATOM 619 O O . ARG A 1 84 ? 27.991 -4.385 -25.896 1.00 77.62 84 ARG A O 1
ATOM 626 N N . ALA A 1 85 ? 26.855 -3.877 -24.026 1.00 74.25 85 ALA A N 1
ATOM 627 C CA . ALA A 1 85 ? 25.687 -3.376 -24.737 1.00 74.25 85 ALA A CA 1
ATOM 628 C C . ALA A 1 85 ? 26.073 -2.127 -25.552 1.00 74.25 85 ALA A C 1
ATOM 630 O O . ALA A 1 85 ? 26.841 -1.286 -25.081 1.00 74.25 85 ALA A O 1
ATOM 631 N N . SER A 1 86 ? 25.564 -2.022 -26.781 1.00 72.06 86 SER A N 1
ATOM 632 C CA . SER A 1 86 ? 25.793 -0.858 -27.644 1.00 72.06 86 SER A CA 1
ATOM 633 C C . SER A 1 86 ? 24.927 0.322 -27.195 1.00 72.06 86 SER A C 1
ATOM 635 O O . SER A 1 86 ? 23.776 0.132 -26.795 1.00 72.06 86 SER A O 1
ATOM 637 N N . ALA A 1 87 ? 25.470 1.542 -27.247 1.00 70.62 87 ALA A N 1
ATOM 638 C CA . ALA A 1 87 ? 24.748 2.755 -26.870 1.00 70.62 87 ALA A CA 1
ATOM 639 C C . ALA A 1 87 ? 23.669 3.083 -27.915 1.00 70.62 87 ALA A C 1
ATOM 641 O O . ALA A 1 87 ? 23.945 3.693 -28.946 1.00 70.62 87 ALA A O 1
ATOM 642 N N . GLY A 1 88 ? 22.436 2.653 -27.645 1.00 70.50 88 GLY A N 1
ATOM 643 C CA . GLY A 1 88 ? 21.261 2.954 -28.462 1.00 70.50 88 GLY A CA 1
ATOM 644 C C . GLY A 1 88 ? 20.686 4.348 -28.200 1.00 70.50 88 GLY A C 1
ATOM 645 O O . GLY A 1 88 ? 21.171 5.097 -27.355 1.00 70.50 88 GLY A O 1
ATOM 646 N N . GLN A 1 89 ? 19.602 4.694 -28.892 1.00 67.38 89 GLN A N 1
ATOM 647 C CA . GLN A 1 89 ? 18.955 6.015 -28.819 1.00 67.38 89 GLN A CA 1
ATOM 648 C C . GLN A 1 89 ? 18.531 6.408 -27.387 1.00 67.38 89 GLN A C 1
ATOM 650 O O . GLN A 1 89 ? 18.690 7.556 -26.980 1.00 67.38 89 GLN A O 1
ATOM 655 N N . SER A 1 90 ? 18.106 5.433 -26.576 1.00 67.06 90 SER A N 1
ATOM 656 C CA . SER A 1 90 ? 17.780 5.609 -25.152 1.00 67.06 90 SER A CA 1
ATOM 657 C C . SER A 1 90 ? 18.993 5.909 -24.258 1.00 67.06 90 SER A C 1
ATOM 659 O O . SER A 1 90 ? 18.838 6.352 -23.124 1.00 67.06 90 SER A O 1
ATOM 661 N N . SER A 1 91 ? 20.216 5.702 -24.752 1.00 67.31 91 SER A N 1
ATOM 662 C CA . SER A 1 91 ? 21.457 5.976 -24.016 1.00 67.31 91 SER A CA 1
ATOM 663 C C . SER A 1 91 ? 21.892 7.448 -24.086 1.00 67.31 91 SER A C 1
ATOM 665 O O . SER A 1 91 ? 22.853 7.815 -23.414 1.00 67.31 91 SER A O 1
ATOM 667 N N . TRP A 1 92 ? 21.191 8.283 -24.866 1.00 69.25 92 TRP A N 1
ATOM 668 C CA . TRP A 1 92 ? 21.517 9.697 -25.118 1.00 69.25 92 TRP A CA 1
ATOM 669 C C . TRP A 1 92 ? 20.420 10.674 -24.662 1.00 69.25 92 TRP A C 1
ATOM 671 O O . TRP A 1 92 ? 20.468 11.853 -24.993 1.00 69.25 92 TRP A O 1
ATOM 681 N N . ILE A 1 93 ? 19.441 10.218 -23.869 1.00 65.50 93 ILE A N 1
ATOM 682 C CA . ILE A 1 93 ? 18.268 11.016 -23.444 1.00 65.50 93 ILE A CA 1
ATOM 683 C C . ILE A 1 93 ? 18.662 12.333 -22.736 1.00 65.50 93 ILE A C 1
ATOM 685 O O . ILE A 1 93 ? 17.907 13.301 -22.752 1.00 65.50 93 ILE A O 1
ATOM 689 N N . PHE A 1 94 ? 19.865 12.407 -22.160 1.00 62.56 94 PHE A N 1
ATOM 690 C CA . PHE A 1 94 ? 20.373 13.600 -21.476 1.00 62.56 94 PHE A CA 1
ATOM 691 C C . PHE A 1 94 ? 21.234 14.532 -22.343 1.00 62.56 94 PHE A C 1
ATOM 693 O O . PHE A 1 94 ? 21.593 15.601 -21.864 1.00 62.56 94 PHE A O 1
ATOM 700 N N . SER A 1 95 ? 21.569 14.180 -23.592 1.00 60.38 95 SER A N 1
ATOM 701 C CA . SER A 1 95 ? 22.406 15.032 -24.458 1.00 60.38 95 SER A CA 1
ATOM 702 C C . SER A 1 95 ? 21.620 16.077 -25.261 1.00 60.38 95 SER A C 1
ATOM 704 O O . SER A 1 95 ? 22.232 16.833 -26.006 1.00 60.38 95 SER A O 1
ATOM 706 N N . GLN A 1 96 ? 20.285 16.085 -25.164 1.00 59.69 96 GLN A N 1
ATOM 707 C CA . GLN A 1 96 ? 19.398 17.036 -25.857 1.00 59.69 96 GLN A CA 1
ATOM 708 C C . GLN A 1 96 ? 18.716 18.042 -24.908 1.00 59.69 96 GLN A C 1
ATOM 710 O O . GLN A 1 96 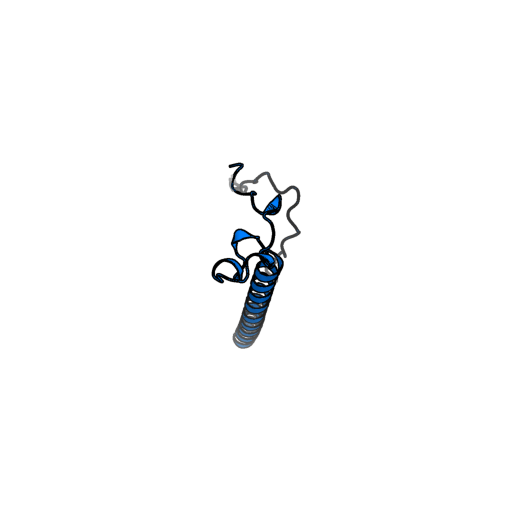? 17.705 18.636 -25.275 1.00 59.69 96 GLN A O 1
ATOM 715 N N . ARG A 1 97 ? 19.228 18.208 -23.683 1.00 54.38 97 ARG A N 1
ATOM 716 C CA . ARG A 1 97 ? 18.836 19.314 -22.794 1.00 54.38 97 ARG A CA 1
ATOM 717 C C . ARG A 1 97 ? 19.742 20.509 -23.038 1.00 54.38 97 ARG A C 1
ATOM 719 O O . ARG A 1 97 ? 19.208 21.634 -22.999 1.00 54.38 97 ARG A O 1
#